Protein AF-B0E9C1-F1 (afdb_monomer)

Solvent-accessible surface area (backbone atoms only — not comparable to full-atom values): 7680 Å² total; per-residue (Å²): 139,82,86,52,71,70,54,46,55,60,56,54,54,74,45,86,52,70,63,55,58,51,50,46,28,70,74,36,70,93,43,53,68,55,55,48,70,32,45,44,54,71,51,81,47,50,87,68,55,47,69,55,38,69,47,37,30,36,44,52,37,67,46,92,85,51,67,84,81,89,82,82,54,59,79,36,45,36,34,55,39,77,36,48,51,69,58,45,52,56,38,46,75,71,66,30,44,70,74,30,69,42,61,68,63,50,56,54,52,51,51,51,53,52,50,54,54,52,50,56,54,49,54,53,53,54,56,60,59,78,73,113

Structure (mmCIF, N/CA/C/O backbone):
data_AF-B0E9C1-F1
#
_entry.id   AF-B0E9C1-F1
#
loop_
_atom_site.group_PDB
_atom_site.id
_atom_site.type_symbol
_atom_site.label_atom_id
_atom_site.label_alt_id
_atom_site.label_comp_id
_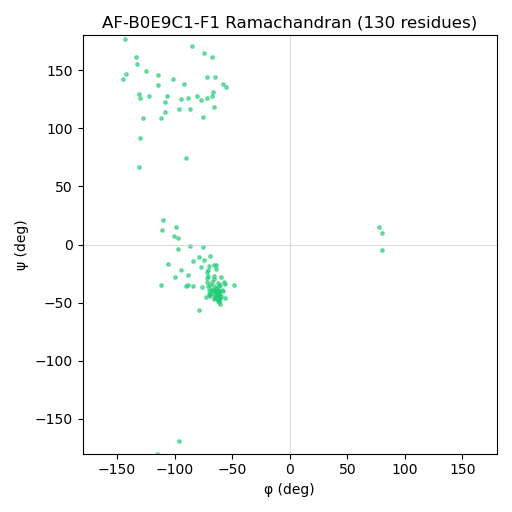atom_site.label_asym_id
_atom_site.label_entity_id
_atom_site.label_seq_id
_atom_site.pdbx_PDB_ins_code
_atom_site.Cartn_x
_atom_site.Cartn_y
_atom_site.Cartn_z
_atom_site.occupancy
_atom_site.B_iso_or_equiv
_atom_site.auth_seq_id
_atom_site.auth_comp_id
_atom_site.auth_asym_id
_atom_site.auth_atom_id
_atom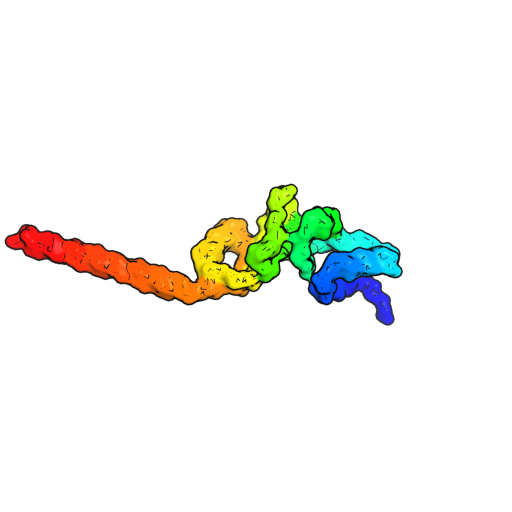_site.pdbx_PDB_model_num
ATOM 1 N N . MET A 1 1 ? 4.006 -5.954 31.383 1.00 69.69 1 MET A N 1
ATOM 2 C CA . MET A 1 1 ? 4.318 -5.214 30.140 1.00 69.69 1 MET A CA 1
ATOM 3 C C . MET A 1 1 ? 3.015 -4.679 29.555 1.00 69.69 1 MET A C 1
ATOM 5 O O . MET A 1 1 ? 2.070 -5.453 29.466 1.00 69.69 1 MET A O 1
ATOM 9 N N . LYS A 1 2 ? 2.908 -3.382 29.233 1.00 80.31 2 LYS A N 1
ATOM 10 C CA . LYS A 1 2 ? 1.736 -2.820 28.532 1.00 80.31 2 LYS A CA 1
ATOM 11 C C . LYS A 1 2 ? 2.165 -2.476 27.106 1.00 80.31 2 LYS A C 1
ATOM 13 O O . LYS A 1 2 ? 3.102 -1.708 26.954 1.00 80.31 2 LYS A O 1
ATOM 18 N N . LEU A 1 3 ? 1.495 -3.044 26.102 1.00 86.38 3 LEU A N 1
ATOM 19 C CA . LEU A 1 3 ? 1.691 -2.661 24.699 1.00 86.38 3 LEU A CA 1
ATOM 20 C C . LEU A 1 3 ? 1.184 -1.229 24.493 1.00 86.38 3 LEU A C 1
ATOM 22 O O . LEU A 1 3 ? 0.050 -0.923 24.887 1.00 86.38 3 LEU A O 1
ATOM 26 N N . GLY A 1 4 ? 2.027 -0.371 23.926 1.00 93.00 4 GLY A N 1
ATOM 27 C CA . GLY A 1 4 ? 1.685 0.972 23.486 1.00 93.00 4 GLY A CA 1
ATOM 28 C C . GLY A 1 4 ? 1.351 1.001 21.997 1.00 93.00 4 GLY A C 1
ATOM 29 O O . GLY A 1 4 ? 1.147 -0.030 21.352 1.00 93.00 4 GLY A O 1
ATOM 30 N N . TYR A 1 5 ? 1.253 2.212 21.451 1.00 93.19 5 TYR A N 1
ATOM 31 C CA . TYR A 1 5 ? 0.871 2.392 20.055 1.00 93.19 5 TYR A CA 1
ATOM 32 C C . TYR A 1 5 ? 1.965 1.969 19.065 1.00 93.19 5 TYR A C 1
ATOM 34 O O . TYR A 1 5 ? 1.662 1.503 17.974 1.00 93.19 5 TYR A O 1
ATOM 42 N N . ASN A 1 6 ? 3.239 2.123 19.419 1.00 93.56 6 ASN A N 1
ATOM 43 C CA . ASN A 1 6 ? 4.322 1.730 18.520 1.00 93.56 6 ASN A CA 1
ATOM 44 C C . ASN A 1 6 ? 4.377 0.206 18.404 1.00 93.56 6 ASN A C 1
ATOM 46 O O . ASN A 1 6 ? 4.472 -0.335 17.305 1.00 93.56 6 ASN A O 1
ATOM 50 N N . GLU A 1 7 ? 4.229 -0.487 19.533 1.00 95.44 7 GLU A N 1
ATOM 51 C CA . GLU A 1 7 ? 4.178 -1.942 19.565 1.00 95.44 7 GLU A CA 1
ATOM 52 C C . GLU A 1 7 ? 2.950 -2.461 18.814 1.00 95.44 7 GLU A C 1
ATOM 54 O O . GLU A 1 7 ? 3.073 -3.426 18.063 1.00 95.44 7 GLU A O 1
ATOM 59 N N . ILE A 1 8 ? 1.780 -1.818 18.952 1.00 96.38 8 ILE A N 1
ATOM 60 C CA . ILE A 1 8 ? 0.589 -2.273 18.226 1.00 96.38 8 ILE A CA 1
ATOM 61 C C . ILE A 1 8 ? 0.696 -2.036 16.720 1.00 96.38 8 ILE A C 1
ATOM 63 O O . ILE A 1 8 ? 0.249 -2.889 15.959 1.00 96.38 8 ILE A O 1
ATOM 67 N N . MET A 1 9 ? 1.330 -0.946 16.276 1.00 95.81 9 MET A N 1
ATOM 68 C CA . MET A 1 9 ? 1.598 -0.731 14.852 1.00 95.81 9 MET A CA 1
ATOM 69 C C . MET A 1 9 ? 2.518 -1.821 14.294 1.00 95.81 9 MET A C 1
ATOM 71 O O . MET A 1 9 ? 2.218 -2.372 13.239 1.00 95.81 9 MET A O 1
ATOM 75 N N . ILE A 1 10 ? 3.579 -2.194 15.024 1.00 96.06 10 ILE A N 1
ATOM 76 C CA . ILE A 1 10 ? 4.482 -3.291 14.635 1.00 96.06 10 ILE A CA 1
ATOM 77 C C . ILE A 1 10 ? 3.729 -4.623 14.568 1.00 96.06 10 ILE A C 1
ATOM 79 O O . ILE A 1 10 ? 3.894 -5.365 13.608 1.00 96.06 10 ILE A O 1
ATOM 83 N N . VAL A 1 11 ? 2.883 -4.930 15.554 1.00 96.00 11 VAL A N 1
ATOM 84 C CA . VAL A 1 11 ? 2.079 -6.165 15.552 1.00 96.00 11 VAL A CA 1
ATOM 85 C C . VAL A 1 11 ? 1.071 -6.170 14.401 1.00 96.00 11 VAL A C 1
ATOM 87 O O . VAL A 1 11 ? 0.909 -7.190 13.738 1.00 96.00 11 VAL A O 1
ATOM 90 N N . SER A 1 12 ? 0.442 -5.028 14.116 1.00 97.06 12 SER A N 1
ATOM 91 C CA . SER A 1 12 ? -0.559 -4.898 13.048 1.00 97.06 12 SER A CA 1
ATOM 92 C C . SER A 1 12 ? 0.034 -5.109 11.648 1.00 97.06 12 SER A C 1
ATOM 94 O O . SER A 1 12 ? -0.705 -5.398 10.715 1.00 97.06 12 SER A O 1
ATOM 96 N N . MET A 1 13 ? 1.360 -5.025 11.483 1.00 96.81 13 MET A N 1
ATOM 97 C CA . MET A 1 13 ? 2.035 -5.394 10.229 1.00 96.81 13 MET A CA 1
ATOM 98 C C . MET A 1 13 ? 1.903 -6.880 9.872 1.00 96.81 13 MET A C 1
ATOM 100 O O . MET A 1 13 ? 2.152 -7.243 8.728 1.00 96.81 13 MET A O 1
ATOM 104 N N . TYR A 1 14 ? 1.541 -7.730 10.835 1.00 97.38 14 TYR A N 1
ATOM 105 C CA . TYR A 1 14 ? 1.365 -9.173 10.650 1.00 97.38 14 TYR A CA 1
ATOM 106 C C . TYR A 1 14 ? -0.107 -9.582 10.498 1.00 97.38 14 TYR A C 1
ATOM 108 O O . TYR A 1 14 ? -0.419 -10.772 10.507 1.00 97.38 14 TYR A O 1
ATOM 116 N N . PHE A 1 15 ? -1.020 -8.614 10.402 1.00 97.94 15 PHE A N 1
ATOM 117 C CA . PHE A 1 15 ? -2.431 -8.874 10.133 1.00 97.94 15 PHE A CA 1
ATOM 118 C C . PHE A 1 15 ? -2.634 -9.312 8.682 1.00 97.94 15 PHE A C 1
ATOM 120 O O . PHE A 1 15 ? -1.952 -8.825 7.779 1.00 97.94 15 PHE A O 1
ATOM 127 N N . ASN A 1 16 ? -3.571 -10.234 8.461 1.00 96.06 16 ASN A N 1
ATOM 128 C CA . ASN A 1 16 ? -3.791 -10.831 7.143 1.00 96.06 16 ASN A CA 1
ATOM 129 C C . ASN A 1 16 ? -4.814 -10.045 6.328 1.00 96.06 16 ASN A C 1
ATOM 131 O O . ASN A 1 16 ? -4.695 -9.943 5.107 1.00 96.06 16 ASN A O 1
ATOM 135 N N . ASP A 1 17 ? -5.834 -9.502 6.992 1.00 96.69 17 ASP A N 1
ATOM 136 C CA . ASP A 1 17 ? -6.902 -8.775 6.321 1.00 96.69 17 ASP A CA 1
ATOM 137 C C . ASP A 1 17 ? -7.404 -7.574 7.130 1.00 96.69 17 ASP A C 1
ATOM 139 O O . ASP A 1 17 ? -6.957 -7.281 8.238 1.00 96.69 17 ASP A O 1
ATOM 143 N N . ILE A 1 18 ? -8.338 -6.831 6.538 1.00 98.25 18 ILE A N 1
ATOM 144 C CA . ILE A 1 18 ? -8.893 -5.618 7.139 1.00 98.25 18 ILE A CA 1
ATOM 145 C C . ILE A 1 18 ? -9.693 -5.883 8.424 1.00 98.25 18 ILE A C 1
ATOM 147 O O . ILE A 1 18 ? -9.779 -5.001 9.280 1.00 98.25 18 ILE A O 1
ATOM 151 N N . ASN A 1 19 ? -10.273 -7.073 8.586 1.00 98.25 19 ASN A N 1
ATOM 152 C CA . ASN A 1 19 ? -11.057 -7.417 9.767 1.00 98.25 19 ASN A CA 1
ATOM 153 C C . ASN A 1 19 ? -10.173 -7.511 11.008 1.00 98.25 19 ASN A C 1
ATOM 155 O O . ASN A 1 19 ? -10.631 -7.136 12.082 1.00 98.25 19 ASN A O 1
ATOM 159 N N . ASP A 1 20 ? -8.914 -7.931 10.878 1.00 98.31 20 ASP A N 1
ATOM 160 C CA . ASP A 1 20 ? -7.960 -7.927 11.993 1.00 98.31 20 ASP A CA 1
ATOM 161 C C . ASP A 1 20 ? -7.760 -6.504 12.551 1.00 98.31 20 ASP A C 1
ATOM 163 O O . ASP A 1 20 ? -7.834 -6.283 13.764 1.00 98.31 20 ASP A O 1
ATOM 167 N N . PHE A 1 21 ? -7.606 -5.509 11.668 1.00 98.38 21 PHE A N 1
ATOM 168 C CA . PHE A 1 21 ? -7.504 -4.098 12.058 1.00 98.38 21 PHE A CA 1
ATOM 169 C C . PHE A 1 21 ? -8.799 -3.587 12.695 1.00 98.38 21 PHE A C 1
ATOM 171 O O . PHE A 1 21 ? -8.763 -2.947 13.746 1.00 98.38 21 PHE A O 1
ATOM 178 N N . ILE A 1 22 ? -9.950 -3.892 12.092 1.00 98.12 22 ILE A N 1
ATOM 179 C CA . ILE A 1 22 ? -11.261 -3.481 12.612 1.00 98.12 22 ILE A CA 1
ATOM 180 C C . ILE A 1 22 ? -11.499 -4.081 14.005 1.00 98.12 22 ILE A C 1
ATOM 182 O O . ILE A 1 22 ? -11.884 -3.368 14.933 1.00 98.12 22 ILE A O 1
ATOM 186 N N . ASN A 1 23 ? -11.226 -5.374 14.176 1.00 98.12 23 ASN A N 1
ATOM 187 C CA . ASN A 1 23 ? -11.382 -6.078 15.445 1.00 98.12 23 ASN A CA 1
ATOM 188 C C . ASN A 1 23 ? -10.452 -5.515 16.522 1.00 98.12 23 ASN A C 1
ATOM 190 O O . ASN A 1 23 ? -10.867 -5.396 17.676 1.00 98.12 23 ASN A O 1
ATOM 194 N N . LEU A 1 24 ? -9.225 -5.124 16.161 1.00 97.25 24 LEU A N 1
ATOM 195 C CA . LEU A 1 24 ? -8.301 -4.462 17.079 1.00 97.25 24 LEU A CA 1
ATOM 196 C C . LEU A 1 24 ? -8.878 -3.139 17.605 1.00 97.25 24 LEU A C 1
ATOM 198 O O . LEU A 1 24 ? -8.904 -2.918 18.819 1.00 97.25 24 LEU A O 1
ATOM 202 N N . GLU A 1 25 ? -9.347 -2.267 16.713 1.00 97.00 25 GLU A N 1
ATOM 203 C CA . GLU A 1 25 ? -9.843 -0.939 17.094 1.00 97.00 25 GLU A CA 1
ATOM 204 C C . GLU A 1 25 ? -11.175 -0.992 17.852 1.00 97.00 25 GLU A C 1
ATOM 206 O O . GLU A 1 25 ? -11.394 -0.219 18.789 1.00 97.00 25 GLU A O 1
ATOM 211 N N . ILE A 1 26 ? -12.059 -1.925 17.488 1.00 96.88 26 ILE A N 1
ATOM 212 C CA . ILE A 1 26 ? -13.331 -2.140 18.190 1.00 96.88 26 ILE A CA 1
ATOM 213 C C . ILE A 1 26 ? -13.089 -2.806 19.550 1.00 96.88 26 ILE A C 1
ATOM 215 O O . ILE A 1 26 ? -13.656 -2.382 20.560 1.00 96.88 26 ILE A O 1
ATOM 219 N N . GLY A 1 27 ? -12.244 -3.839 19.592 1.00 96.31 27 GLY A N 1
ATOM 220 C CA . GLY A 1 27 ? -11.994 -4.639 20.790 1.00 96.31 27 GLY A CA 1
ATOM 221 C C . GLY A 1 27 ? -11.175 -3.907 21.852 1.00 96.31 27 GLY A C 1
ATOM 222 O O . GLY A 1 27 ? -11.337 -4.162 23.047 1.00 96.31 27 GLY A O 1
ATOM 223 N N . ILE A 1 28 ? -10.312 -2.971 21.445 1.00 95.44 28 ILE A N 1
ATOM 224 C CA . ILE A 1 28 ? -9.419 -2.250 22.351 1.00 95.44 28 ILE A CA 1
ATOM 225 C C . ILE A 1 28 ? -9.534 -0.744 22.097 1.00 95.44 28 ILE A C 1
ATOM 227 O O . ILE A 1 28 ? -8.767 -0.167 21.333 1.00 95.44 28 ILE A O 1
ATOM 231 N N . LYS A 1 29 ? -10.435 -0.075 22.832 1.00 93.38 29 LYS A N 1
ATOM 232 C CA . LYS A 1 29 ? -10.743 1.366 22.676 1.00 93.38 29 LYS A CA 1
ATOM 233 C C . LYS A 1 29 ? -9.519 2.287 22.632 1.00 93.38 29 LYS A C 1
ATOM 235 O O . LYS A 1 29 ? -9.521 3.279 21.920 1.00 93.38 29 LYS A O 1
ATOM 240 N N . ARG A 1 30 ? -8.459 1.967 23.382 1.00 95.19 30 ARG A N 1
ATOM 241 C CA . ARG A 1 30 ? -7.218 2.765 23.384 1.00 95.19 30 ARG A CA 1
ATOM 242 C C . ARG A 1 30 ? -6.417 2.687 22.078 1.00 95.19 30 ARG A C 1
ATOM 244 O O . ARG A 1 30 ? -5.425 3.384 21.973 1.00 95.19 30 ARG A O 1
ATOM 251 N N . PHE A 1 31 ? -6.762 1.797 21.154 1.00 95.69 31 PHE A N 1
ATOM 252 C CA . PHE A 1 31 ? -6.118 1.661 19.848 1.00 95.69 31 PHE A CA 1
ATOM 253 C C . PHE A 1 31 ? -7.042 2.094 18.706 1.00 95.69 31 PHE A C 1
ATOM 255 O O . PHE A 1 31 ? -6.725 1.849 17.551 1.00 95.69 31 PHE A O 1
ATOM 262 N N . GLN A 1 32 ? -8.162 2.754 19.008 1.00 95.75 32 GLN A N 1
ATOM 263 C CA . GLN A 1 32 ? -8.975 3.408 17.985 1.00 95.75 32 GLN A CA 1
ATOM 264 C C . GLN A 1 32 ? -8.144 4.440 17.215 1.00 95.75 32 GLN A C 1
ATOM 266 O O . GLN A 1 32 ? -7.348 5.169 17.813 1.00 95.75 32 GLN A O 1
ATOM 271 N N . GLY A 1 33 ? -8.316 4.477 15.893 1.00 95.56 33 GLY A N 1
ATOM 272 C CA . GLY A 1 33 ? -7.523 5.313 14.993 1.00 95.56 33 GLY A CA 1
ATOM 273 C C . GLY A 1 33 ? -6.125 4.758 14.698 1.00 95.56 33 GLY A C 1
ATOM 274 O O . GLY A 1 33 ? -5.271 5.487 14.201 1.00 95.56 33 GLY A O 1
ATOM 275 N N . ASN A 1 34 ? -5.848 3.484 14.996 1.00 97.00 34 ASN A N 1
ATOM 276 C CA . ASN A 1 34 ? -4.579 2.843 14.647 1.00 97.00 34 ASN A CA 1
ATOM 277 C C . ASN A 1 34 ? -4.347 2.814 13.127 1.00 97.00 34 ASN A C 1
ATOM 279 O O . ASN A 1 34 ? -3.239 3.108 12.685 1.00 97.00 34 ASN A O 1
ATOM 283 N N . MET A 1 35 ? -5.376 2.529 12.325 1.00 97.75 35 MET A N 1
ATOM 284 C CA . MET A 1 35 ? -5.311 2.515 10.858 1.00 97.75 35 MET A CA 1
ATOM 285 C C . MET A 1 35 ? -4.920 3.880 10.277 1.00 97.75 35 MET A C 1
ATOM 287 O O . MET A 1 35 ? -4.170 3.943 9.306 1.00 97.75 35 MET A O 1
ATOM 291 N N . GLU A 1 36 ? -5.347 4.981 10.897 1.00 97.06 36 GLU A N 1
ATOM 292 C CA . GLU A 1 36 ? -5.000 6.340 10.457 1.00 97.06 36 GLU A CA 1
ATOM 293 C C . GLU A 1 36 ? -3.520 6.678 10.692 1.00 97.06 36 GLU A C 1
ATOM 295 O O . GLU A 1 36 ? -2.987 7.598 10.077 1.00 97.06 36 GLU A O 1
ATOM 300 N N . ARG A 1 37 ? -2.819 5.936 11.558 1.00 96.62 37 ARG A N 1
ATOM 301 C CA . ARG A 1 37 ? -1.393 6.166 11.861 1.00 96.62 37 ARG A CA 1
ATOM 302 C C . ARG A 1 37 ? -0.460 5.602 10.790 1.00 96.62 37 ARG A C 1
ATOM 304 O O . ARG A 1 37 ? 0.741 5.858 10.831 1.00 96.62 37 ARG A O 1
ATOM 311 N N . PHE A 1 38 ? -0.982 4.807 9.860 1.00 97.94 38 PHE A N 1
ATOM 312 C CA . PHE A 1 38 ? -0.193 4.236 8.781 1.00 97.94 38 PHE A CA 1
ATOM 313 C C . PHE A 1 38 ? 0.017 5.253 7.659 1.00 97.94 38 PHE A C 1
ATOM 315 O O . PHE A 1 38 ? -0.940 5.784 7.100 1.00 97.94 38 PHE A O 1
ATOM 322 N N . HIS A 1 39 ? 1.284 5.442 7.287 1.00 97.69 39 HIS A N 1
ATOM 323 C CA . HIS A 1 39 ? 1.689 6.201 6.097 1.00 97.69 39 HIS A CA 1
ATOM 324 C C . HIS A 1 39 ? 1.967 5.305 4.883 1.00 97.69 39 HIS A C 1
ATOM 326 O O . HIS A 1 39 ? 2.225 5.792 3.782 1.00 97.69 39 HIS A O 1
ATOM 332 N N . PHE A 1 40 ? 1.885 3.988 5.073 1.00 97.88 40 PHE A N 1
ATOM 333 C CA . PHE A 1 40 ? 1.954 2.980 4.025 1.00 97.88 40 PHE A CA 1
ATOM 334 C C . PHE A 1 40 ? 0.989 1.840 4.329 1.00 97.88 40 PHE A C 1
ATOM 336 O O . PHE A 1 40 ? 0.702 1.563 5.494 1.00 97.88 40 PHE A O 1
ATOM 343 N N . ASN A 1 41 ? 0.416 1.225 3.295 1.00 98.31 41 ASN A N 1
ATOM 344 C CA . ASN A 1 41 ? -0.617 0.221 3.506 1.00 98.31 41 ASN A CA 1
ATOM 345 C C . ASN A 1 41 ? 0.040 -1.093 3.948 1.00 98.31 41 ASN A C 1
ATOM 347 O O . ASN A 1 41 ? 0.917 -1.572 3.236 1.00 98.31 41 ASN A O 1
ATOM 351 N N . PRO A 1 42 ? -0.360 -1.671 5.096 1.00 97.69 42 PRO A N 1
ATOM 352 C CA . PRO A 1 42 ? 0.222 -2.917 5.601 1.00 97.69 42 PRO A CA 1
ATOM 353 C C . PRO A 1 42 ? -0.302 -4.163 4.870 1.00 97.69 42 PRO A C 1
ATOM 355 O O . PRO A 1 42 ? 0.332 -5.211 4.913 1.00 97.69 42 PRO A O 1
ATOM 358 N N . ILE A 1 43 ? -1.449 -4.035 4.197 1.00 98.19 43 ILE A N 1
ATOM 359 C CA . ILE A 1 43 ? -2.125 -5.076 3.417 1.00 98.19 43 ILE A CA 1
ATOM 360 C C . ILE A 1 43 ? -2.552 -4.509 2.050 1.00 98.19 43 ILE A C 1
ATOM 362 O O . ILE A 1 43 ? -2.649 -3.280 1.906 1.00 98.19 43 ILE A O 1
ATOM 366 N N . PRO A 1 44 ? -2.848 -5.351 1.041 1.00 97.81 44 PRO A N 1
ATOM 367 C CA . PRO A 1 44 ? -3.499 -4.906 -0.188 1.00 97.81 44 PRO A CA 1
ATOM 368 C C . PRO A 1 44 ? -4.824 -4.190 0.103 1.00 97.81 44 PRO A C 1
ATOM 370 O O . PRO A 1 44 ? -5.638 -4.645 0.913 1.00 97.81 44 PRO A O 1
ATOM 373 N N . LEU A 1 45 ? -5.059 -3.056 -0.562 1.00 97.94 45 LEU A N 1
ATOM 374 C CA . LEU A 1 45 ? -6.256 -2.247 -0.335 1.00 97.94 45 LEU A CA 1
ATOM 375 C C . LEU A 1 45 ? -7.311 -2.454 -1.423 1.00 97.94 45 LEU A C 1
ATOM 377 O O . LEU A 1 45 ? -7.016 -2.553 -2.611 1.00 97.94 45 LEU A O 1
ATOM 381 N N . ASN A 1 46 ? -8.575 -2.448 -1.009 1.00 97.19 46 ASN A N 1
ATOM 382 C CA . ASN A 1 46 ? -9.736 -2.363 -1.885 1.00 97.19 46 ASN A CA 1
ATOM 383 C C . ASN A 1 46 ? -10.488 -1.046 -1.616 1.00 97.19 46 ASN A C 1
ATOM 385 O O . ASN A 1 46 ? -10.079 -0.239 -0.782 1.00 97.19 46 ASN A O 1
ATOM 389 N N . GLN A 1 47 ? -11.589 -0.794 -2.333 1.00 97.25 47 GLN A N 1
ATOM 390 C CA . GLN A 1 47 ? -12.341 0.465 -2.191 1.00 97.25 47 GLN A CA 1
ATOM 391 C C . GLN A 1 47 ? -12.871 0.712 -0.772 1.00 97.25 47 GLN A C 1
ATOM 393 O O . GLN A 1 47 ? -13.074 1.863 -0.387 1.00 97.25 47 GLN A O 1
ATOM 398 N N . TYR A 1 48 ? -13.133 -0.350 -0.011 1.00 97.56 48 TYR A N 1
ATOM 399 C CA . TYR A 1 48 ? -13.573 -0.254 1.373 1.00 97.56 48 TYR A CA 1
ATOM 400 C C . TYR A 1 48 ? -12.386 0.033 2.298 1.00 97.56 48 TYR A C 1
ATOM 402 O O . TYR A 1 48 ? -12.380 1.068 2.963 1.00 97.56 48 TYR A O 1
ATOM 410 N N . SER A 1 49 ? -11.347 -0.808 2.283 1.00 97.69 49 SER A N 1
ATOM 411 C CA . SER A 1 49 ? -10.200 -0.652 3.188 1.00 97.69 49 SER A CA 1
ATOM 412 C C . SER A 1 49 ? -9.392 0.621 2.920 1.00 97.69 49 SER A C 1
ATOM 414 O O . SER A 1 49 ? -8.895 1.234 3.862 1.00 97.69 49 SER A O 1
ATOM 416 N N . ARG A 1 50 ? -9.347 1.116 1.675 1.00 97.44 50 ARG A N 1
ATOM 417 C CA . ARG A 1 50 ? -8.714 2.405 1.342 1.00 97.44 50 ARG A CA 1
ATOM 418 C C . ARG A 1 50 ? -9.276 3.579 2.142 1.00 97.44 50 ARG A C 1
ATOM 420 O O . ARG A 1 50 ? -8.520 4.496 2.455 1.00 97.44 50 ARG A O 1
ATOM 427 N N . LYS A 1 51 ? -10.569 3.560 2.471 1.00 96.94 51 LYS A N 1
ATOM 428 C CA . LYS A 1 51 ? -11.220 4.633 3.242 1.00 96.94 51 LYS A CA 1
ATOM 429 C C . LYS A 1 51 ? -10.798 4.639 4.710 1.00 96.94 51 LYS A C 1
ATOM 431 O O . LYS A 1 51 ? -10.893 5.682 5.339 1.00 96.94 51 LYS A O 1
ATOM 436 N N . LEU A 1 52 ? -10.346 3.497 5.229 1.00 97.75 52 LEU A N 1
ATOM 437 C CA . LEU A 1 52 ? -9.923 3.335 6.620 1.00 97.75 52 LEU A CA 1
ATOM 438 C C . LEU A 1 52 ? -8.466 3.781 6.825 1.00 97.75 52 LEU A C 1
ATOM 440 O O . LEU A 1 52 ? -8.142 4.395 7.833 1.00 97.75 52 LEU A O 1
ATOM 444 N N . PHE A 1 53 ? -7.597 3.548 5.839 1.00 97.75 53 PHE A N 1
ATOM 445 C CA . PHE A 1 53 ? -6.203 4.005 5.863 1.00 97.75 53 PHE A CA 1
ATOM 446 C C . PHE A 1 53 ? -6.063 5.403 5.237 1.00 97.75 53 PHE A C 1
ATOM 448 O O . PHE A 1 53 ? -5.618 5.561 4.101 1.00 97.75 53 PHE A O 1
ATOM 455 N N . THR A 1 54 ? -6.485 6.457 5.930 1.00 96.31 54 THR A N 1
ATOM 456 C CA . THR A 1 54 ? -6.641 7.805 5.340 1.00 96.31 54 THR A CA 1
ATOM 457 C C . THR A 1 54 ? -5.337 8.538 5.002 1.00 96.31 54 THR A C 1
ATOM 459 O O . THR A 1 54 ? -5.370 9.430 4.143 1.00 96.31 54 THR A O 1
ATOM 462 N N . ASN A 1 55 ? -4.223 8.163 5.638 1.00 97.31 55 ASN A N 1
ATOM 463 C CA . ASN A 1 55 ? -2.945 8.891 5.617 1.00 97.31 55 ASN A CA 1
ATOM 464 C C . ASN A 1 55 ? -1.836 8.173 4.828 1.00 97.31 55 ASN A C 1
ATOM 466 O O . ASN A 1 55 ? -0.656 8.449 5.015 1.00 97.31 55 ASN A O 1
ATOM 470 N N . ILE A 1 56 ? -2.215 7.261 3.928 1.00 98.12 56 ILE A N 1
ATOM 471 C CA . ILE A 1 56 ? -1.273 6.558 3.052 1.00 98.12 56 ILE A CA 1
ATOM 472 C C . ILE A 1 56 ? -0.618 7.531 2.071 1.00 98.12 56 ILE A C 1
ATOM 474 O O . ILE A 1 56 ? -1.295 8.109 1.221 1.00 98.12 56 ILE A O 1
ATOM 478 N N . GLU A 1 57 ? 0.703 7.633 2.175 1.00 98.06 57 GLU A N 1
ATOM 479 C CA . GLU A 1 57 ? 1.581 8.449 1.331 1.00 98.06 57 GLU A CA 1
ATOM 480 C C . GLU A 1 57 ? 2.483 7.567 0.456 1.00 98.06 57 GLU A C 1
ATOM 482 O O . GLU A 1 57 ? 2.759 7.897 -0.700 1.00 98.06 57 GLU A O 1
ATOM 487 N N . THR A 1 58 ? 2.912 6.418 0.993 1.00 98.12 58 THR A N 1
ATOM 488 C CA . THR A 1 58 ? 3.662 5.385 0.268 1.00 98.12 58 THR A CA 1
ATOM 489 C C . THR A 1 58 ? 2.774 4.169 0.028 1.00 98.12 58 THR A C 1
ATOM 491 O O . THR A 1 58 ? 2.380 3.480 0.964 1.00 98.12 58 THR A O 1
ATOM 494 N N . PHE A 1 59 ? 2.460 3.875 -1.227 1.00 98.38 59 PHE A N 1
ATOM 495 C CA . PHE A 1 59 ? 1.556 2.791 -1.589 1.00 98.38 59 PHE A CA 1
ATOM 496 C C . PHE A 1 59 ? 2.323 1.513 -1.941 1.00 98.38 59 PHE A C 1
ATOM 498 O O . PHE A 1 59 ? 3.092 1.474 -2.901 1.00 98.38 59 PHE A O 1
ATOM 505 N N . HIS A 1 60 ? 2.121 0.466 -1.152 1.00 98.31 60 HIS A N 1
ATOM 506 C CA . HIS A 1 60 ? 2.691 -0.858 -1.347 1.00 98.31 60 HIS A CA 1
ATOM 507 C C . HIS A 1 60 ? 1.775 -1.699 -2.237 1.00 98.31 60 HIS A C 1
ATOM 509 O O . HIS A 1 60 ? 0.591 -1.870 -1.940 1.00 98.31 60 HIS A O 1
ATOM 515 N N . ILE A 1 61 ? 2.345 -2.238 -3.312 1.00 98.19 61 ILE A N 1
ATOM 516 C CA . ILE A 1 61 ? 1.674 -3.109 -4.276 1.00 98.19 61 ILE A CA 1
ATOM 517 C C . ILE A 1 61 ? 2.292 -4.495 -4.123 1.00 98.19 61 ILE A C 1
ATOM 519 O O . ILE A 1 61 ? 3.469 -4.694 -4.439 1.00 98.19 61 ILE A O 1
ATOM 523 N N . TYR A 1 62 ? 1.528 -5.433 -3.572 1.00 97.19 62 TYR A N 1
ATOM 524 C CA . TYR A 1 62 ? 2.033 -6.752 -3.202 1.00 97.19 62 TYR A CA 1
ATOM 525 C C . TYR A 1 62 ? 1.925 -7.741 -4.358 1.00 97.19 62 TYR A C 1
ATOM 527 O O . TYR A 1 62 ? 2.821 -8.560 -4.539 1.00 97.19 62 TYR A O 1
ATOM 535 N N . ASN A 1 63 ? 0.876 -7.617 -5.172 1.00 97.00 63 ASN A N 1
ATOM 536 C CA . ASN A 1 63 ? 0.626 -8.449 -6.345 1.00 97.00 63 ASN A CA 1
ATOM 537 C C . ASN A 1 63 ? 0.253 -7.598 -7.562 1.00 97.00 63 ASN A C 1
ATOM 539 O O . ASN A 1 63 ? -0.326 -6.522 -7.426 1.00 97.00 63 ASN A O 1
ATOM 543 N N . GLU A 1 64 ? 0.484 -8.132 -8.759 1.00 95.38 64 GLU A N 1
ATOM 544 C CA . GLU A 1 64 ? 0.142 -7.484 -10.036 1.00 95.38 64 GLU A CA 1
ATOM 545 C C . GLU A 1 64 ? -1.354 -7.131 -10.148 1.00 95.38 64 GLU A C 1
ATOM 547 O O . GLU A 1 64 ? -1.735 -6.120 -10.732 1.00 95.38 64 GLU A O 1
ATOM 552 N N . LYS A 1 65 ? -2.217 -7.949 -9.533 1.00 96.31 65 LYS A N 1
ATOM 553 C CA . LYS A 1 65 ? -3.680 -7.781 -9.550 1.00 96.31 65 LYS A CA 1
ATOM 554 C C . LYS A 1 65 ? -4.206 -6.854 -8.453 1.00 96.31 65 LYS A C 1
ATOM 556 O O . LYS A 1 65 ? -5.420 -6.651 -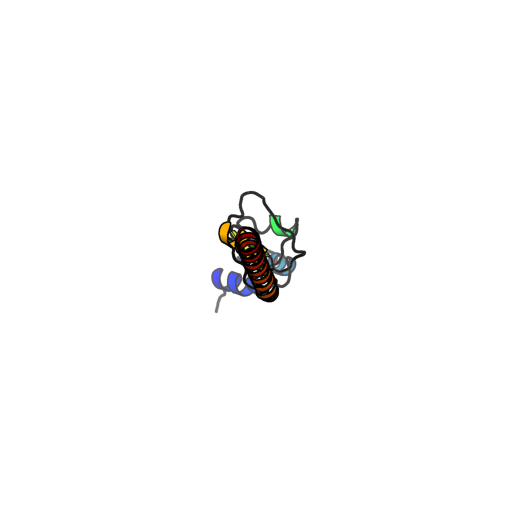8.368 1.00 96.31 65 LYS A O 1
ATOM 561 N N . ASP A 1 66 ? -3.334 -6.329 -7.595 1.00 96.94 66 ASP A N 1
ATOM 562 C CA . ASP A 1 66 ? -3.754 -5.426 -6.532 1.00 96.94 66 ASP A CA 1
ATOM 563 C C . ASP A 1 66 ? -4.304 -4.128 -7.123 1.00 96.94 66 ASP A C 1
ATOM 565 O O . ASP A 1 66 ? -3.827 -3.585 -8.122 1.00 96.94 66 ASP A O 1
ATOM 569 N N . LYS A 1 67 ? -5.329 -3.585 -6.471 1.00 96.25 67 LYS A N 1
ATOM 570 C CA . LYS A 1 67 ? -5.917 -2.326 -6.904 1.00 96.25 67 LYS A CA 1
ATOM 571 C C . LYS A 1 67 ? -4.969 -1.165 -6.609 1.00 96.25 67 LYS A C 1
ATOM 573 O O . LYS A 1 67 ? -4.606 -0.932 -5.460 1.00 96.25 67 LYS A O 1
ATOM 578 N N . ILE A 1 68 ? -4.666 -0.375 -7.635 1.00 95.69 68 ILE A N 1
ATOM 579 C CA . ILE A 1 68 ? -3.878 0.854 -7.511 1.00 95.69 68 ILE A CA 1
ATOM 580 C C . ILE A 1 68 ? -4.813 2.048 -7.293 1.00 95.69 68 ILE A C 1
ATOM 582 O O . ILE A 1 68 ? -5.861 2.166 -7.935 1.00 95.69 68 ILE A O 1
ATOM 586 N N . PHE A 1 69 ? -4.427 2.948 -6.391 1.00 95.88 69 PHE A N 1
ATOM 587 C CA . PHE A 1 69 ? -5.143 4.190 -6.110 1.00 95.88 69 PHE A CA 1
ATOM 588 C C . PHE A 1 69 ? -4.289 5.391 -6.511 1.00 95.88 69 PHE A C 1
ATOM 590 O O . PHE A 1 69 ? -3.096 5.426 -6.231 1.00 95.88 69 PHE A O 1
ATOM 597 N N . ASN A 1 70 ? -4.920 6.379 -7.147 1.00 91.00 70 ASN A N 1
ATOM 598 C CA . ASN A 1 70 ? -4.308 7.651 -7.534 1.00 91.00 70 ASN A CA 1
ATOM 599 C C . ASN A 1 70 ? -5.232 8.793 -7.071 1.00 91.00 70 ASN A C 1
ATOM 601 O O . ASN A 1 70 ? -5.872 9.459 -7.878 1.00 91.00 70 ASN A O 1
ATOM 605 N N . ASP A 1 71 ? -5.373 8.962 -5.757 1.00 93.25 71 ASP A N 1
ATOM 606 C CA . ASP A 1 71 ? -6.287 9.935 -5.130 1.00 93.25 71 ASP A CA 1
ATOM 607 C C . ASP A 1 71 ? -5.596 11.242 -4.695 1.00 93.25 71 ASP A C 1
ATOM 609 O O . ASP A 1 71 ? -6.148 12.020 -3.920 1.00 93.25 71 ASP A O 1
ATOM 613 N N . GLY A 1 72 ? -4.381 11.483 -5.192 1.00 93.75 72 GLY A N 1
ATOM 614 C CA . GLY A 1 72 ? -3.596 12.690 -4.920 1.00 93.75 72 GLY A CA 1
ATOM 615 C C . GLY A 1 72 ? -2.860 12.699 -3.577 1.00 93.75 72 GLY A C 1
ATOM 616 O O . GLY A 1 72 ? -2.095 13.627 -3.334 1.00 93.75 72 GLY A O 1
ATOM 617 N N . LYS A 1 73 ? -3.047 11.684 -2.720 1.00 94.69 73 LYS A N 1
ATOM 618 C CA . LYS A 1 73 ? -2.297 11.540 -1.456 1.00 94.69 73 LYS A CA 1
ATOM 619 C C . LYS A 1 73 ? -1.057 10.656 -1.570 1.00 94.69 73 LYS A C 1
ATOM 621 O O . LYS A 1 73 ? -0.168 10.735 -0.734 1.00 94.69 73 LYS A O 1
ATOM 626 N N . ILE A 1 74 ? -1.017 9.790 -2.579 1.00 97.19 74 ILE A N 1
ATOM 627 C CA . ILE A 1 74 ? 0.070 8.833 -2.780 1.00 97.19 74 ILE A CA 1
ATOM 628 C C . ILE A 1 74 ? 1.176 9.508 -3.589 1.00 97.19 74 ILE A C 1
ATOM 630 O O . ILE A 1 74 ? 0.967 9.863 -4.749 1.00 97.19 74 ILE A O 1
ATO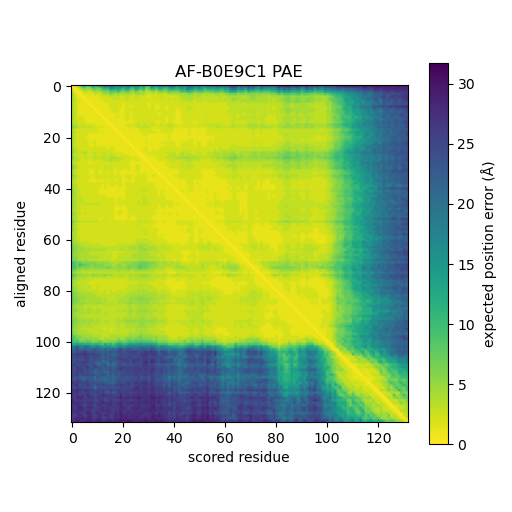M 634 N N . PHE A 1 75 ? 2.351 9.646 -2.981 1.00 95.81 75 PHE A N 1
ATOM 635 C CA . PHE A 1 75 ? 3.522 10.283 -3.593 1.00 95.81 75 PHE A CA 1
ATOM 636 C C . PHE A 1 75 ? 4.590 9.277 -4.016 1.00 95.81 75 PHE A C 1
ATOM 638 O O . PHE A 1 75 ? 5.484 9.619 -4.785 1.00 95.81 75 PHE A O 1
ATOM 645 N N . LYS A 1 76 ? 4.521 8.045 -3.503 1.00 97.00 76 LYS A N 1
ATOM 646 C CA . LYS A 1 76 ? 5.515 7.004 -3.767 1.00 97.00 76 LYS A CA 1
ATOM 647 C C . LYS A 1 76 ? 4.872 5.632 -3.850 1.00 97.00 76 LYS A C 1
ATOM 649 O O . LYS A 1 76 ? 3.975 5.328 -3.065 1.00 97.00 76 LYS A O 1
ATOM 654 N N . LYS A 1 77 ? 5.360 4.783 -4.751 1.00 97.94 77 LYS A N 1
ATOM 655 C CA . LYS A 1 77 ? 4.955 3.376 -4.863 1.00 97.94 77 LYS A CA 1
ATOM 656 C C . LYS A 1 77 ? 6.107 2.435 -4.526 1.00 97.94 77 LYS A C 1
ATOM 658 O O . LYS A 1 77 ? 7.273 2.731 -4.801 1.00 97.94 77 LYS A O 1
ATOM 663 N N . VAL A 1 78 ? 5.766 1.305 -3.914 1.00 98.38 78 VAL A N 1
ATOM 664 C CA . VAL A 1 78 ? 6.681 0.195 -3.632 1.00 98.38 78 VAL A CA 1
ATOM 665 C C . VAL A 1 78 ? 6.068 -1.093 -4.168 1.00 98.38 78 VAL A C 1
ATOM 667 O O . VAL A 1 78 ? 5.098 -1.599 -3.606 1.00 98.38 78 VAL A O 1
ATOM 670 N N . THR A 1 79 ? 6.647 -1.626 -5.234 1.00 98.38 79 THR A N 1
ATOM 671 C CA . THR A 1 79 ? 6.217 -2.866 -5.883 1.00 98.38 79 THR A CA 1
ATOM 672 C C . THR A 1 79 ? 7.014 -4.049 -5.341 1.00 98.38 79 THR A C 1
ATOM 674 O O . THR A 1 79 ? 8.247 -4.023 -5.358 1.00 98.38 79 THR A O 1
ATOM 677 N N . TRP A 1 80 ? 6.318 -5.071 -4.838 1.00 97.75 80 TRP A N 1
ATOM 678 C CA . TRP A 1 80 ? 6.928 -6.267 -4.239 1.00 97.75 80 TRP A CA 1
ATOM 679 C C . TRP A 1 80 ? 6.985 -7.474 -5.170 1.00 97.75 80 TRP A C 1
ATOM 681 O O . TRP A 1 80 ? 7.873 -8.310 -5.007 1.00 97.75 80 TRP A O 1
ATOM 691 N N . TYR A 1 81 ? 6.061 -7.565 -6.125 1.00 95.94 81 TYR A N 1
ATOM 692 C CA . TYR A 1 81 ? 6.087 -8.614 -7.135 1.00 95.94 81 TYR A CA 1
ATOM 693 C C . TYR A 1 81 ? 7.182 -8.347 -8.176 1.00 95.94 81 TYR A C 1
ATOM 695 O O . TYR A 1 81 ? 7.762 -7.260 -8.238 1.00 95.94 81 TYR A O 1
ATOM 703 N N . GLU A 1 82 ? 7.501 -9.382 -8.944 1.00 95.38 82 GLU A N 1
ATOM 704 C CA . GLU A 1 82 ? 8.501 -9.329 -10.004 1.00 95.38 82 GLU A CA 1
ATOM 705 C C . GLU A 1 82 ? 8.049 -8.416 -11.148 1.00 95.38 82 GLU A C 1
ATOM 707 O O . GLU A 1 82 ? 6.922 -8.527 -11.623 1.00 95.38 82 GLU A O 1
ATOM 712 N N . VAL A 1 83 ? 8.927 -7.513 -11.583 1.00 94.06 83 VAL A N 1
ATOM 713 C CA . VAL A 1 83 ? 8.701 -6.653 -12.752 1.00 94.06 83 VAL A CA 1
ATOM 714 C C . VAL A 1 83 ? 9.839 -6.806 -13.750 1.00 94.06 83 VAL A C 1
ATOM 716 O O . VAL A 1 83 ? 10.986 -7.017 -13.355 1.00 94.06 83 VAL A O 1
ATOM 719 N N . ASP A 1 84 ? 9.550 -6.643 -15.037 1.00 92.50 84 ASP A N 1
ATOM 720 C CA . ASP A 1 84 ? 10.588 -6.614 -16.059 1.00 92.50 84 ASP A CA 1
ATOM 721 C C . ASP A 1 84 ? 11.481 -5.363 -15.929 1.00 92.50 84 ASP A C 1
ATOM 723 O O . ASP A 1 84 ? 11.135 -4.354 -15.300 1.00 92.50 84 ASP A O 1
ATOM 727 N N . TYR A 1 85 ? 12.659 -5.421 -16.549 1.00 88.56 85 TYR A N 1
ATOM 728 C CA . TYR A 1 85 ? 13.646 -4.349 -16.460 1.00 88.56 85 TYR A CA 1
ATOM 729 C C . TYR A 1 85 ? 13.162 -3.013 -17.048 1.00 88.56 85 TYR A C 1
ATOM 731 O O . TYR A 1 85 ? 13.528 -1.952 -16.538 1.00 88.56 85 TYR A O 1
ATOM 739 N N . SER A 1 86 ? 12.329 -3.036 -18.093 1.00 90.00 86 SER A N 1
ATOM 740 C CA . SER A 1 86 ? 11.809 -1.808 -18.701 1.00 90.00 86 SER A CA 1
ATOM 741 C C . SER A 1 86 ? 10.827 -1.096 -17.767 1.00 90.00 86 SER A C 1
ATOM 743 O O . SER A 1 86 ? 10.958 0.111 -17.546 1.00 90.00 86 SER A O 1
ATOM 745 N N . THR A 1 87 ? 9.940 -1.853 -17.117 1.00 93.38 87 THR A N 1
ATOM 746 C CA . THR A 1 87 ? 9.045 -1.363 -16.064 1.00 93.38 87 THR A CA 1
ATOM 747 C C . THR A 1 87 ? 9.842 -0.819 -14.877 1.00 93.38 87 THR A C 1
ATOM 749 O O . THR A 1 87 ? 9.560 0.276 -14.391 1.00 93.38 87 THR A O 1
ATOM 752 N N . TYR A 1 88 ? 10.897 -1.519 -14.441 1.00 94.25 88 TYR A N 1
ATOM 753 C CA . TYR A 1 88 ? 11.788 -1.026 -13.384 1.00 94.25 88 TYR A CA 1
ATOM 754 C C . TYR A 1 88 ? 12.399 0.344 -13.713 1.00 94.25 88 TYR A C 1
ATOM 756 O O . TYR A 1 88 ? 12.422 1.218 -12.845 1.00 94.25 88 TYR A O 1
ATOM 764 N N . LEU A 1 89 ? 12.900 0.545 -14.937 1.00 93.50 89 LEU A N 1
ATOM 765 C CA . LEU A 1 89 ? 13.494 1.824 -15.337 1.00 93.50 89 LEU A CA 1
ATOM 766 C C . LEU A 1 89 ? 12.468 2.962 -15.283 1.00 93.50 89 LEU A C 1
ATOM 768 O O . LEU A 1 89 ? 12.767 4.006 -14.705 1.00 93.50 89 LEU A O 1
ATOM 772 N N . GLN A 1 90 ? 11.256 2.737 -15.797 1.00 95.38 90 GLN A N 1
ATOM 773 C CA . GLN A 1 90 ? 10.172 3.727 -15.758 1.00 95.38 90 GLN A CA 1
ATOM 774 C C . GLN A 1 90 ? 9.779 4.087 -14.319 1.00 95.38 90 GLN A C 1
ATOM 776 O O . GLN A 1 90 ? 9.693 5.262 -13.958 1.00 95.38 90 GLN A O 1
ATOM 781 N N . GLU A 1 91 ? 9.584 3.080 -13.465 1.00 96.19 91 GLU A N 1
ATOM 782 C CA . GLU A 1 91 ? 9.223 3.285 -12.060 1.00 96.19 91 GLU A CA 1
ATOM 783 C C . GLU A 1 91 ? 10.341 4.001 -11.290 1.00 96.19 91 GLU A C 1
ATOM 785 O O . GLU A 1 91 ? 10.079 4.891 -10.478 1.00 96.19 91 GLU A O 1
ATOM 790 N N . LYS A 1 92 ? 11.603 3.675 -11.582 1.00 95.12 92 LYS A N 1
ATOM 791 C CA . LYS A 1 92 ? 12.768 4.341 -10.993 1.00 95.12 92 LYS A CA 1
ATOM 792 C C . LYS A 1 92 ? 12.851 5.814 -11.390 1.00 95.12 92 LYS A C 1
ATOM 794 O O . LYS A 1 92 ? 13.114 6.645 -10.521 1.00 95.12 92 LYS A O 1
ATOM 799 N N . GLU A 1 93 ? 12.631 6.145 -12.661 1.00 96.81 93 GLU A N 1
ATOM 800 C CA . GLU A 1 93 ? 12.574 7.535 -13.139 1.00 96.81 93 GLU A CA 1
ATOM 801 C C . GLU A 1 93 ? 11.444 8.321 -12.464 1.00 96.81 93 GLU A C 1
ATOM 803 O O . GLU A 1 93 ? 11.625 9.486 -12.110 1.00 96.81 93 GLU A O 1
ATOM 808 N N . ALA A 1 94 ? 10.316 7.662 -12.188 1.00 95.81 94 ALA A N 1
ATOM 809 C CA . ALA A 1 94 ? 9.202 8.230 -11.433 1.00 95.81 94 ALA A CA 1
ATOM 810 C C . ALA A 1 94 ? 9.455 8.332 -9.910 1.00 95.81 94 ALA A C 1
ATOM 812 O O . ALA A 1 94 ? 8.596 8.827 -9.179 1.00 95.81 94 ALA A O 1
ATOM 813 N N . GLY A 1 95 ? 10.609 7.876 -9.404 1.00 96.25 95 GLY A N 1
ATOM 814 C CA . GLY A 1 95 ? 10.956 7.896 -7.975 1.00 96.25 95 GLY A CA 1
ATOM 815 C C . GLY A 1 95 ? 10.339 6.762 -7.141 1.00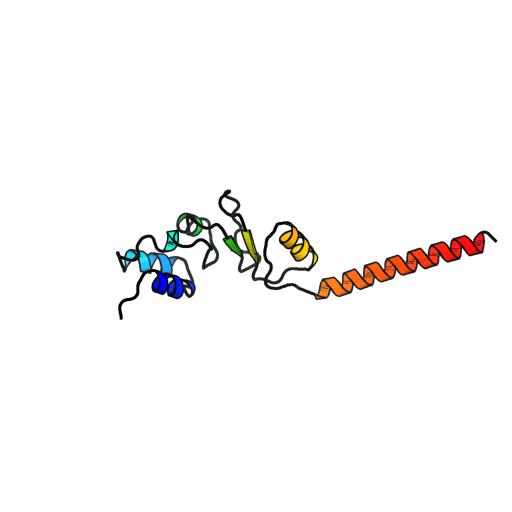 96.25 95 GLY A C 1
ATOM 816 O O . GLY A 1 95 ? 10.431 6.778 -5.904 1.00 96.25 95 GLY A O 1
ATOM 817 N N . ASN A 1 96 ? 9.733 5.771 -7.794 1.00 97.69 96 ASN A N 1
ATOM 818 C CA . ASN A 1 96 ? 9.153 4.586 -7.169 1.00 97.69 96 ASN A CA 1
ATOM 819 C C . ASN A 1 96 ? 10.212 3.496 -6.936 1.00 97.69 96 ASN A C 1
ATOM 821 O O . ASN A 1 96 ? 11.371 3.603 -7.343 1.00 97.69 96 ASN A O 1
ATOM 825 N N . ILE A 1 97 ? 9.831 2.453 -6.195 1.00 97.62 97 ILE A N 1
ATOM 826 C CA . ILE A 1 97 ? 10.722 1.352 -5.813 1.00 97.62 97 ILE A CA 1
ATOM 827 C C . ILE A 1 97 ? 10.141 0.030 -6.307 1.00 97.62 97 ILE A C 1
ATOM 829 O O . ILE A 1 97 ? 9.028 -0.324 -5.932 1.00 97.62 97 ILE A O 1
ATOM 833 N N . CYS A 1 98 ? 10.941 -0.755 -7.023 1.00 97.25 98 CYS A N 1
ATOM 834 C CA . CYS A 1 98 ? 10.664 -2.166 -7.304 1.00 97.25 98 CYS A CA 1
ATOM 835 C C . CYS A 1 98 ? 11.601 -3.032 -6.454 1.00 97.25 98 CYS A C 1
ATOM 837 O O . CYS A 1 98 ? 12.811 -2.798 -6.432 1.00 97.25 98 CYS A O 1
ATOM 839 N N . LYS A 1 99 ? 11.053 -3.995 -5.708 1.00 95.44 99 LYS A N 1
ATOM 840 C CA . LYS A 1 99 ? 11.826 -4.879 -4.819 1.00 95.44 99 LYS A CA 1
ATOM 841 C C . LYS A 1 99 ? 12.338 -6.134 -5.514 1.00 95.44 99 LYS A C 1
ATOM 843 O O . LYS A 1 99 ? 13.354 -6.662 -5.073 1.00 95.44 99 LYS A O 1
ATOM 848 N N . ASN A 1 100 ? 11.659 -6.582 -6.567 1.00 91.38 100 ASN A N 1
ATOM 849 C CA . ASN A 1 100 ? 12.036 -7.754 -7.343 1.00 91.38 100 ASN A CA 1
ATOM 850 C C . ASN A 1 100 ? 12.030 -7.411 -8.839 1.00 91.38 100 ASN A C 1
ATOM 852 O O . ASN A 1 100 ? 11.067 -6.814 -9.316 1.00 91.38 100 ASN A O 1
ATOM 856 N N . ILE A 1 101 ? 13.112 -7.733 -9.550 1.00 87.69 101 ILE A N 1
ATOM 857 C CA . ILE A 1 101 ? 13.311 -7.368 -10.959 1.00 87.69 101 ILE A CA 1
ATOM 858 C C . ILE A 1 101 ? 13.712 -8.621 -11.732 1.00 87.69 101 ILE A C 1
ATOM 860 O O . ILE A 1 101 ? 14.710 -9.260 -11.392 1.00 87.69 101 ILE A O 1
ATOM 864 N N . GLU A 1 102 ? 12.982 -8.920 -12.800 1.00 83.50 102 GLU A N 1
ATOM 865 C CA . GLU A 1 102 ? 13.313 -9.984 -13.739 1.00 83.50 102 GLU A CA 1
ATOM 866 C C . GLU A 1 102 ? 14.469 -9.527 -14.642 1.00 83.50 102 GLU A C 1
ATOM 868 O O . GLU A 1 102 ? 14.332 -8.642 -15.492 1.00 83.50 102 GLU A O 1
ATOM 873 N N . ILE A 1 103 ? 15.645 -10.126 -14.451 1.00 71.50 103 ILE A N 1
ATOM 874 C CA . ILE A 1 103 ? 16.866 -9.780 -15.203 1.00 71.50 103 ILE A CA 1
ATOM 875 C C . ILE A 1 103 ? 16.924 -10.519 -16.553 1.00 71.50 103 ILE A C 1
ATOM 877 O O . ILE A 1 103 ? 17.701 -10.149 -17.431 1.00 71.50 103 ILE A O 1
ATOM 881 N N . GLN A 1 104 ? 16.092 -11.539 -16.769 1.00 66.06 104 GLN A N 1
ATOM 882 C CA . GLN A 1 104 ? 16.163 -12.390 -17.960 1.00 66.06 104 GLN A CA 1
ATOM 883 C C . GLN A 1 104 ? 15.928 -11.600 -19.261 1.00 66.06 104 GLN A C 1
ATOM 885 O O . GLN A 1 104 ? 16.747 -11.669 -20.180 1.00 66.06 104 GLN A O 1
ATOM 890 N N . ASN A 1 105 ? 14.936 -10.705 -19.263 1.00 57.50 105 ASN A N 1
ATOM 891 C CA . ASN A 1 105 ? 14.659 -9.794 -20.380 1.00 57.50 105 ASN A CA 1
ATOM 892 C C . ASN A 1 105 ? 15.800 -8.784 -20.637 1.00 57.50 105 ASN A C 1
ATOM 894 O O . ASN A 1 105 ? 15.916 -8.236 -21.731 1.00 57.50 105 ASN A O 1
ATOM 898 N N . MET A 1 106 ? 16.672 -8.515 -19.656 1.00 60.28 106 MET A N 1
ATOM 899 C CA . MET A 1 106 ? 17.829 -7.625 -19.837 1.00 60.28 106 MET A CA 1
ATOM 900 C C . MET A 1 106 ? 18.892 -8.265 -20.736 1.00 60.28 106 MET A C 1
ATOM 902 O O . MET A 1 106 ? 19.491 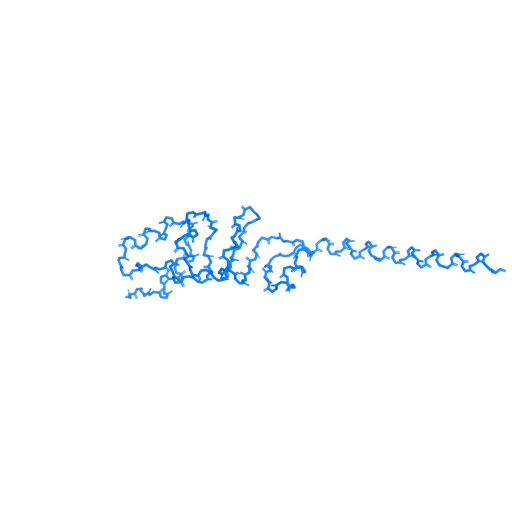-7.576 -21.561 1.00 60.28 106 MET A O 1
ATOM 906 N N . ILE A 1 107 ? 19.127 -9.572 -20.588 1.00 60.53 107 ILE A N 1
ATOM 907 C CA . ILE A 1 107 ? 20.116 -10.303 -21.390 1.00 60.53 107 ILE A CA 1
ATOM 908 C C . ILE A 1 107 ? 19.634 -10.399 -22.837 1.00 60.53 107 ILE A C 1
ATOM 910 O O . ILE A 1 107 ? 20.410 -10.118 -23.748 1.00 60.53 107 ILE A O 1
ATOM 914 N N . GLU A 1 108 ? 18.360 -10.726 -23.048 1.00 60.78 108 GLU A N 1
ATOM 915 C CA . GLU A 1 108 ? 17.759 -10.833 -24.383 1.00 60.78 108 GLU A CA 1
ATOM 916 C C . GLU A 1 108 ? 17.798 -9.493 -25.127 1.00 60.78 108 GLU A C 1
ATOM 918 O O . GLU A 1 108 ? 18.360 -9.422 -26.219 1.00 60.78 108 GLU A O 1
ATOM 923 N N . ASN A 1 109 ? 17.359 -8.403 -24.488 1.00 60.16 109 ASN A N 1
ATOM 924 C CA . ASN A 1 109 ? 17.443 -7.058 -25.067 1.00 60.16 109 ASN A CA 1
ATOM 925 C C . ASN A 1 109 ? 18.893 -6.626 -25.345 1.00 60.16 109 ASN A C 1
ATOM 927 O O . ASN A 1 109 ? 19.179 -6.010 -26.372 1.00 60.16 109 ASN A O 1
ATOM 931 N N . HIS A 1 110 ? 19.839 -6.945 -24.454 1.00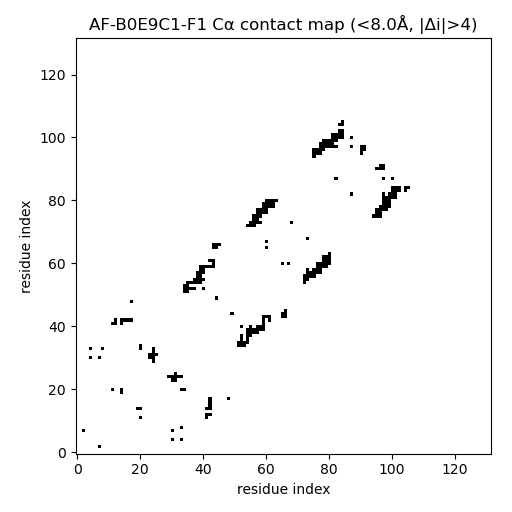 65.38 110 HIS A N 1
ATOM 932 C CA . HIS A 1 110 ? 21.251 -6.637 -24.688 1.00 65.38 110 HIS A CA 1
ATOM 933 C C . HIS A 1 110 ? 21.816 -7.420 -25.881 1.00 65.38 110 HIS A C 1
ATOM 935 O O . HIS A 1 110 ? 22.559 -6.855 -26.686 1.00 65.38 110 HIS A O 1
ATOM 941 N N . MET A 1 111 ? 21.443 -8.695 -26.025 1.00 62.69 111 MET A N 1
ATOM 942 C CA . MET A 1 111 ? 21.840 -9.524 -27.163 1.00 62.69 111 MET A CA 1
ATOM 943 C C . MET A 1 111 ? 21.225 -9.030 -28.477 1.00 62.69 111 MET A C 1
ATOM 945 O O . MET A 1 111 ? 21.941 -8.954 -29.476 1.00 62.69 111 MET A O 1
ATOM 949 N N . GLU A 1 112 ? 19.949 -8.636 -28.488 1.00 63.12 112 GLU A N 1
ATOM 950 C CA . GLU A 1 112 ? 19.297 -8.058 -29.672 1.00 63.12 112 GLU A CA 1
ATOM 951 C C . GLU A 1 112 ? 19.946 -6.735 -30.095 1.00 63.12 112 GLU A C 1
ATOM 953 O O . GLU A 1 112 ? 20.275 -6.551 -31.270 1.00 63.12 112 GLU A O 1
ATOM 958 N N . ILE A 1 113 ? 20.219 -5.831 -29.147 1.00 69.50 113 ILE A N 1
ATOM 959 C CA . ILE A 1 113 ? 20.901 -4.558 -29.428 1.00 69.50 113 ILE A CA 1
ATOM 960 C C . ILE A 1 113 ? 22.296 -4.810 -30.015 1.00 69.50 113 ILE A C 1
ATOM 962 O O . ILE A 1 113 ? 22.656 -4.200 -31.027 1.00 69.50 113 ILE A O 1
ATOM 966 N N . GLN A 1 114 ? 23.076 -5.725 -29.429 1.00 66.31 114 GLN A N 1
ATOM 967 C CA . GLN A 1 114 ? 24.392 -6.087 -29.964 1.00 66.31 114 GLN A CA 1
ATOM 968 C C . GLN A 1 114 ? 24.296 -6.703 -31.368 1.00 66.31 114 GLN A C 1
ATOM 970 O O . GLN A 1 114 ? 25.117 -6.389 -32.235 1.00 66.31 114 GLN A O 1
ATOM 975 N N . TYR A 1 115 ? 23.301 -7.558 -31.616 1.00 68.19 115 TYR A N 1
ATOM 976 C CA . TYR A 1 115 ? 23.078 -8.176 -32.922 1.00 68.19 115 TYR A CA 1
ATOM 977 C C . TYR A 1 115 ? 22.769 -7.127 -33.998 1.00 68.19 115 TYR A C 1
ATOM 979 O O . TYR A 1 115 ? 23.422 -7.107 -35.045 1.00 68.19 115 TYR A O 1
ATOM 987 N N . HIS A 1 116 ? 21.855 -6.194 -33.720 1.00 68.94 116 HIS A N 1
ATOM 988 C CA . HIS A 1 116 ? 21.508 -5.120 -34.652 1.00 68.94 116 HIS A CA 1
ATOM 989 C C . HIS A 1 116 ? 22.668 -4.147 -34.904 1.00 68.94 116 HIS A C 1
ATOM 991 O O . HIS A 1 116 ? 22.900 -3.755 -36.048 1.00 68.94 116 HIS A O 1
ATOM 997 N N . GLN A 1 117 ? 23.454 -3.799 -33.881 1.00 70.06 117 GLN A N 1
ATOM 998 C CA . GLN A 1 117 ? 24.667 -2.988 -34.059 1.00 70.06 117 GLN A CA 1
ATOM 999 C C . GLN A 1 117 ? 25.692 -3.685 -34.964 1.00 70.06 117 GLN A C 1
ATOM 1001 O O . GLN A 1 117 ? 26.307 -3.043 -35.819 1.00 70.06 117 GLN A O 1
ATOM 1006 N N . LYS A 1 118 ? 25.855 -5.004 -34.813 1.00 74.38 118 LYS A N 1
ATOM 1007 C CA . LYS A 1 118 ? 26.778 -5.801 -35.626 1.00 74.38 118 LYS A CA 1
ATOM 1008 C C . LYS A 1 118 ? 26.333 -5.903 -37.088 1.00 74.38 118 LYS A C 1
ATOM 1010 O O . LYS A 1 118 ? 27.184 -5.809 -37.969 1.00 74.38 118 LYS A O 1
ATOM 1015 N N . LEU A 1 119 ? 25.031 -6.053 -37.345 1.00 69.94 119 LEU A N 1
ATOM 1016 C CA . LEU A 1 119 ? 24.460 -6.027 -38.698 1.00 69.94 119 LEU A CA 1
ATOM 1017 C C . LEU A 1 119 ? 24.688 -4.674 -39.383 1.00 69.94 119 LEU A C 1
ATOM 1019 O O . LEU A 1 119 ? 25.246 -4.636 -40.475 1.00 69.94 119 LEU A O 1
ATOM 1023 N N . ASN A 1 120 ? 24.381 -3.570 -38.697 1.00 66.56 120 ASN A N 1
ATOM 1024 C CA . ASN A 1 120 ? 24.591 -2.221 -39.230 1.00 66.56 120 ASN A CA 1
ATOM 1025 C C . ASN A 1 120 ? 26.068 -1.957 -39.582 1.00 66.56 120 ASN A C 1
ATOM 1027 O O . ASN A 1 120 ? 26.368 -1.354 -40.610 1.00 66.56 120 ASN A O 1
ATOM 1031 N N . HIS A 1 121 ? 27.008 -2.434 -38.757 1.00 68.38 121 HIS A N 1
ATOM 1032 C CA . HIS A 1 121 ? 28.439 -2.355 -39.069 1.00 68.38 121 HIS A CA 1
ATOM 1033 C C . HIS A 1 121 ? 28.841 -3.205 -40.285 1.00 68.38 121 HIS A C 1
ATOM 1035 O O . HIS A 1 121 ? 29.720 -2.791 -41.043 1.00 68.38 121 HIS A O 1
ATOM 1041 N N . LEU A 1 122 ? 28.230 -4.379 -40.479 1.00 70.06 122 LEU A N 1
ATOM 1042 C CA . LEU A 1 122 ? 28.470 -5.212 -41.660 1.00 70.06 122 LEU A CA 1
ATOM 1043 C C . LEU A 1 122 ? 27.981 -4.521 -42.939 1.00 70.06 122 LEU A C 1
ATOM 1045 O O . LEU A 1 122 ? 28.736 -4.455 -43.909 1.00 70.06 122 LEU A O 1
ATOM 1049 N N . ASP A 1 123 ? 26.770 -3.965 -42.924 1.00 68.56 123 ASP A N 1
ATOM 1050 C CA . ASP A 1 123 ? 26.166 -3.310 -44.091 1.00 68.56 123 ASP A CA 1
ATOM 1051 C C . ASP A 1 123 ? 26.970 -2.083 -44.547 1.00 68.56 123 ASP A C 1
ATOM 1053 O O . ASP A 1 123 ? 27.217 -1.911 -45.742 1.00 68.56 123 ASP A O 1
ATOM 1057 N N . ILE A 1 124 ? 27.472 -1.272 -43.605 1.00 68.69 124 ILE A N 1
ATOM 1058 C CA . ILE A 1 124 ? 28.349 -0.124 -43.902 1.00 68.69 124 ILE A CA 1
ATOM 1059 C C . ILE A 1 124 ? 29.652 -0.579 -44.575 1.00 68.69 124 ILE A C 1
ATOM 1061 O O . ILE A 1 124 ? 30.107 0.036 -45.541 1.00 68.69 124 ILE A O 1
ATOM 1065 N N . ASN A 1 125 ? 30.258 -1.664 -44.091 1.00 64.94 125 ASN A N 1
ATOM 1066 C CA . ASN A 1 125 ? 31.499 -2.182 -44.665 1.00 64.94 125 ASN A CA 1
ATOM 1067 C C . ASN A 1 125 ? 31.291 -2.741 -46.081 1.00 64.94 125 ASN A C 1
ATOM 1069 O O . ASN A 1 125 ? 32.131 -2.510 -46.947 1.00 64.94 125 ASN A O 1
ATOM 1073 N N . VAL A 1 126 ? 30.172 -3.426 -46.339 1.00 65.25 126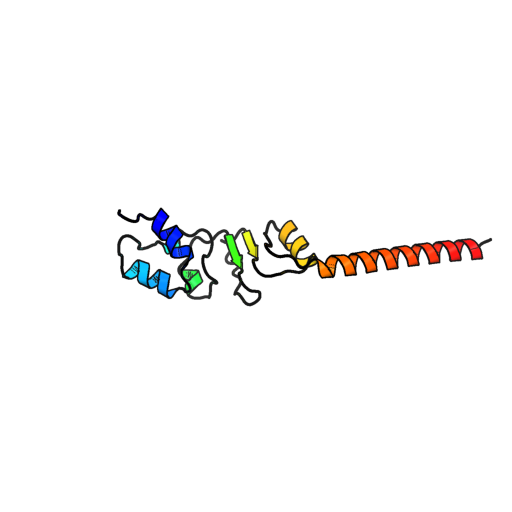 VAL A N 1
ATOM 1074 C CA . VAL A 1 126 ? 29.827 -3.932 -47.679 1.00 65.25 126 VAL A CA 1
ATOM 1075 C C . VAL A 1 126 ? 29.587 -2.779 -48.659 1.00 65.25 126 VAL A C 1
ATOM 1077 O O . VAL A 1 126 ? 30.125 -2.804 -49.765 1.00 65.25 126 VAL A O 1
ATOM 1080 N N . LEU A 1 127 ? 28.858 -1.734 -48.252 1.00 58.72 127 LEU A N 1
ATOM 1081 C CA . LEU A 1 127 ? 28.637 -0.530 -49.065 1.00 58.72 127 LEU A CA 1
ATOM 1082 C C . LEU A 1 127 ? 29.947 0.169 -49.462 1.00 58.72 127 LEU A C 1
ATOM 1084 O O . LEU A 1 127 ? 30.094 0.576 -50.612 1.00 58.72 127 LEU A O 1
ATOM 1088 N N . ASN A 1 128 ? 30.916 0.247 -48.547 1.00 62.53 128 ASN A N 1
ATOM 1089 C CA . ASN A 1 128 ? 32.219 0.863 -48.814 1.00 62.53 128 ASN A CA 1
ATOM 1090 C C . ASN A 1 128 ? 33.111 0.031 -49.755 1.00 62.53 128 ASN A C 1
ATOM 1092 O O . ASN A 1 128 ? 33.955 0.600 -50.443 1.00 62.53 128 ASN A O 1
ATOM 1096 N N . ILE A 1 129 ? 32.938 -1.296 -49.798 1.00 65.56 129 ILE A N 1
ATOM 1097 C CA . ILE A 1 129 ? 33.679 -2.190 -50.707 1.00 65.56 129 ILE A CA 1
ATOM 1098 C C . ILE A 1 129 ? 33.135 -2.098 -52.139 1.00 65.56 129 ILE A C 1
ATOM 1100 O O . ILE A 1 129 ? 33.908 -2.152 -53.085 1.00 65.56 129 ILE A O 1
ATOM 1104 N N . VAL A 1 130 ? 31.821 -1.934 -52.313 1.00 63.44 130 VAL A N 1
ATOM 1105 C CA . VAL A 1 130 ? 31.180 -1.850 -53.644 1.00 63.44 130 VAL A CA 1
ATOM 1106 C C . VAL A 1 130 ? 31.436 -0.497 -54.336 1.00 63.44 130 VAL A C 1
ATOM 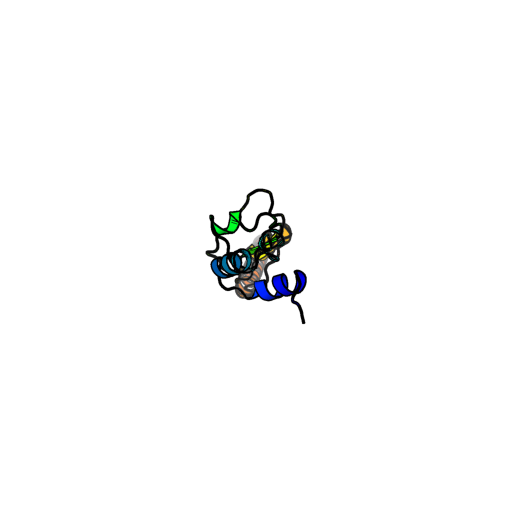1108 O O . VAL A 1 130 ? 31.201 -0.360 -55.534 1.00 63.44 130 VAL A O 1
ATOM 1111 N N . GLN A 1 131 ? 31.927 0.508 -53.603 1.00 57.91 131 GLN A N 1
ATOM 1112 C CA . GLN A 1 131 ? 32.231 1.850 -54.117 1.00 57.91 131 GLN A CA 1
ATOM 1113 C C . GLN A 1 131 ? 33.714 2.073 -54.500 1.00 57.91 131 GLN A C 1
ATOM 1115 O O . GLN A 1 131 ? 34.067 3.201 -54.850 1.00 57.91 131 GLN A O 1
ATOM 1120 N N . GLN A 1 132 ? 34.567 1.040 -54.453 1.00 51.09 132 GLN A N 1
ATOM 1121 C CA . GLN A 1 132 ? 35.963 1.054 -54.938 1.00 51.09 132 GLN A CA 1
ATOM 1122 C C . GLN A 1 132 ? 36.105 0.262 -56.238 1.00 51.09 132 GLN A C 1
ATOM 1124 O O . GLN A 1 132 ? 36.893 0.712 -57.100 1.00 51.09 132 GLN A O 1
#

Organism: Entamoeba dispar (strain ATCC PRA-260 / SAW760) (NCBI:txid370354)

Mean predicted aligned error: 8.81 Å

Secondary structure (DSSP, 8-state):
----HHHHHHHHTT--SHHHHHHHHHH-GGGTTTGGG-SB-SS---TTHHHH-TT--EEEE-STTSPP--SS---EEEEEEEEEHHHHHHHHHTT-EEEEEE-HHHHHHHHHHHHHHHHHHHHHHHHHHHT-

Nearest PDB structures (foldseek):
  2yxb-assembly1_A  TM=3.561E-01  e=3.407E+00  Aeropyrum pernix K1
  3ia7-assembly3_B  TM=3.962E-01  e=9.303E+00  Micromonospora echinospora

Radius of gyration: 24.32 Å; Cα contacts (8 Å, |Δi|>4): 146; chains: 1; bounding box: 50×25×85 Å

Foldseek 3Di:
DDDDLVNVLVVCLPDADPVVVVCCCVVPVNCPCSLCPDLEDSYQDDPVSCVSNPNHQEYEDADPPGDDDDPPNHQEYEYEDEDEPVVQVVNVVSVYHYPHYDCPVVVVVVVVVVVVVVVVVVVVVVVVVVVD

Sequence (132 aa):
MKLGYNEIMIVSMYFNDINDFINLEIGIKRFQGNMERFHFNPIPLNQYSRKLFTNIETFHIYNEKDKIFNDGKIFKKVTWYEVDYSTYLQEKEAGNICKNIEIQNMIENHMEIQYHQKLNHLDINVLNIVQQ

pLDDT: mean 88.61, std 13.53, range [51.09, 98.38]